Protein AF-A0A5C4S9T5-F1 (afdb_monomer)

Nearest PDB structures (foldseek):
  3kk4-assembly2_D  TM=8.149E-01  e=3.130E-03  Bordetella pertussis Tohama I
  5tla-assembly8_H  TM=3.990E-01  e=1.259E+00  Mus musculus
  1jvr-assembly1_A  TM=2.453E-01  e=3.075E+00  Human T-lymphotropic virus 2

Sequence (109 aa):
MLSQRPKKRSLTLRGHRTSVSLEDAFWAEFRRLAAEQGRAINELAAEIDEARGTECGLASAIRLFVLEALKRPQPVSDPDTDPDSGLVTGPDTAPDTGANPGSLPDPHA

Secondary structure (DSSP, 8-state):
----S-EEEEEEETTEEEEEEE-HHHHHHHHHHHHHTT--HHHHHHHHHHHTTTTS-HHHHHHHHHHHHHHSPP----TT--TT-------------------------

Structure (mmCIF, N/CA/C/O backbone):
data_AF-A0A5C4S9T5-F1
#
_entry.id   AF-A0A5C4S9T5-F1
#
loop_
_atom_site.group_PDB
_atom_site.id
_atom_site.type_symbol
_atom_site.label_atom_id
_atom_site.label_alt_id
_atom_site.label_comp_id
_atom_site.label_asym_id
_atom_site.label_entity_id
_atom_site.label_seq_id
_atom_site.pdbx_PDB_ins_code
_atom_site.Cartn_x
_atom_site.Cartn_y
_atom_site.Cartn_z
_atom_site.occupancy
_atom_site.B_iso_or_equiv
_atom_site.auth_seq_id
_atom_site.auth_comp_id
_atom_site.auth_asym_id
_atom_site.auth_atom_id
_atom_site.pdbx_PDB_model_num
ATOM 1 N N . MET A 1 1 ? 7.947 -15.977 16.675 1.00 53.28 1 MET A N 1
ATOM 2 C CA . MET A 1 1 ? 8.962 -15.456 15.734 1.00 53.28 1 MET A CA 1
ATOM 3 C C . MET A 1 1 ? 8.273 -14.552 14.726 1.00 53.28 1 MET A C 1
ATOM 5 O O . MET A 1 1 ? 7.353 -15.017 14.070 1.00 53.28 1 MET A O 1
ATOM 9 N N . LEU A 1 2 ? 8.684 -13.284 14.619 1.00 61.91 2 LEU A N 1
ATOM 10 C CA . LEU A 1 2 ? 8.252 -12.390 13.539 1.00 61.91 2 LEU A CA 1
ATOM 11 C C . LEU A 1 2 ? 8.782 -12.995 12.233 1.00 61.91 2 LEU A C 1
ATOM 13 O O . LEU A 1 2 ? 9.990 -13.022 12.033 1.00 61.91 2 LEU A O 1
ATOM 17 N N . SER A 1 3 ? 7.943 -13.593 11.392 1.00 59.03 3 SER A N 1
ATOM 18 C CA . SER A 1 3 ? 8.411 -14.170 10.128 1.00 59.03 3 SER A CA 1
ATOM 19 C C . SER A 1 3 ? 8.891 -13.040 9.207 1.00 59.03 3 SER A C 1
ATOM 21 O O . SER A 1 3 ? 8.086 -12.322 8.624 1.00 59.03 3 SER A O 1
ATOM 23 N N . GLN A 1 4 ? 10.215 -12.866 9.123 1.00 69.88 4 GLN A N 1
ATOM 24 C CA . GLN A 1 4 ? 10.879 -11.650 8.629 1.00 69.88 4 GLN A CA 1
ATOM 25 C C . GLN A 1 4 ? 11.090 -11.572 7.111 1.00 69.88 4 GLN A C 1
ATOM 27 O O . GLN A 1 4 ? 11.673 -10.604 6.631 1.00 69.88 4 GLN A O 1
ATOM 32 N N . ARG A 1 5 ? 10.685 -12.580 6.327 1.00 88.88 5 ARG A N 1
ATOM 33 C CA . ARG A 1 5 ? 10.958 -12.569 4.882 1.00 88.88 5 ARG A CA 1
ATOM 34 C C . ARG A 1 5 ? 9.773 -11.986 4.105 1.00 88.88 5 ARG A C 1
ATOM 36 O O . ARG A 1 5 ? 8.679 -12.549 4.196 1.00 88.88 5 ARG A O 1
ATOM 43 N N . PRO A 1 6 ? 9.976 -10.925 3.303 1.00 93.44 6 PRO A N 1
ATOM 44 C CA . PRO A 1 6 ? 8.942 -10.407 2.418 1.00 93.44 6 PRO A CA 1
ATOM 45 C C . PRO A 1 6 ? 8.406 -11.496 1.482 1.00 93.44 6 PRO A C 1
ATOM 47 O O . PRO A 1 6 ? 9.178 -12.249 0.883 1.00 93.44 6 PRO A O 1
ATOM 50 N N . LYS A 1 7 ? 7.083 -11.562 1.328 1.00 95.56 7 LYS A N 1
ATOM 51 C CA . LYS A 1 7 ? 6.390 -12.439 0.381 1.00 95.56 7 LYS A CA 1
ATOM 52 C C . LYS A 1 7 ? 5.879 -11.626 -0.799 1.00 95.56 7 LYS A C 1
ATOM 54 O O . LYS A 1 7 ? 5.461 -10.479 -0.646 1.00 95.56 7 LYS A O 1
ATOM 59 N N . LYS A 1 8 ? 5.885 -12.238 -1.984 1.00 97.19 8 LYS A N 1
ATOM 60 C CA . LYS A 1 8 ? 5.340 -11.618 -3.193 1.00 97.19 8 LYS A CA 1
ATOM 61 C C . LYS A 1 8 ? 3.821 -11.485 -3.062 1.00 97.19 8 LYS A C 1
ATOM 63 O O . LYS A 1 8 ? 3.124 -12.466 -2.809 1.00 97.19 8 LYS A O 1
ATOM 68 N N . ARG A 1 9 ? 3.315 -10.274 -3.256 1.00 96.94 9 ARG A N 1
ATOM 69 C CA . ARG A 1 9 ? 1.898 -9.915 -3.273 1.00 96.94 9 ARG A CA 1
ATOM 70 C C . ARG A 1 9 ? 1.577 -9.286 -4.618 1.00 96.94 9 ARG A C 1
ATOM 72 O O . ARG A 1 9 ? 2.374 -8.523 -5.159 1.00 96.94 9 ARG A O 1
ATOM 79 N N . SER A 1 10 ? 0.428 -9.651 -5.168 1.00 96.62 10 SER A N 1
ATOM 80 C CA . SER A 1 10 ? -0.061 -9.118 -6.434 1.00 96.62 10 SER A CA 1
ATOM 81 C C . SER A 1 10 ? -1.119 -8.066 -6.147 1.00 96.62 10 SER A C 1
ATOM 83 O O . SER A 1 10 ? -2.074 -8.346 -5.429 1.00 96.62 10 SER A O 1
ATOM 85 N N . LEU A 1 11 ? -0.961 -6.897 -6.749 1.00 96.75 11 LEU A N 1
ATOM 86 C CA . LEU A 1 11 ? -1.912 -5.792 -6.731 1.00 96.75 11 LEU A CA 1
ATOM 87 C C . LEU A 1 11 ? -2.288 -5.454 -8.173 1.00 96.75 11 LEU A C 1
ATOM 89 O O . LEU A 1 11 ? -1.527 -5.744 -9.096 1.00 96.75 11 LEU A O 1
ATOM 93 N N . THR A 1 12 ? -3.465 -4.877 -8.379 1.00 96.75 12 THR A N 1
ATOM 94 C CA . THR A 1 12 ? -3.868 -4.351 -9.691 1.00 96.75 12 THR A CA 1
ATOM 95 C C . THR A 1 12 ? -3.931 -2.840 -9.593 1.00 96.75 12 THR A C 1
ATOM 97 O O . THR A 1 12 ? -4.785 -2.319 -8.888 1.00 96.75 12 THR A O 1
ATOM 100 N N . LEU A 1 13 ? -3.019 -2.152 -10.273 1.00 94.19 13 LEU A N 1
ATOM 101 C CA . LEU A 1 13 ? -2.892 -0.698 -10.262 1.00 94.19 13 LEU A CA 1
ATOM 102 C C . LEU A 1 13 ? -3.204 -0.195 -11.665 1.00 94.19 13 LEU A C 1
ATOM 104 O O . LEU A 1 13 ? -2.592 -0.662 -12.626 1.00 94.19 13 LEU A O 1
ATOM 108 N N . ARG A 1 14 ? -4.165 0.724 -11.800 1.00 88.12 14 ARG A N 1
ATOM 109 C CA . ARG A 1 14 ? -4.518 1.352 -13.090 1.00 88.12 14 ARG A CA 1
ATOM 110 C C . ARG A 1 14 ? -4.723 0.341 -14.240 1.00 88.12 14 ARG A C 1
ATOM 112 O O . ARG A 1 14 ? -4.308 0.575 -15.367 1.00 88.12 14 ARG A O 1
ATOM 119 N N . GLY A 1 15 ? -5.321 -0.817 -13.944 1.00 90.81 15 GLY A N 1
ATOM 120 C CA . GLY A 1 15 ? -5.581 -1.883 -14.924 1.00 90.81 15 GLY A CA 1
ATOM 121 C C . GLY A 1 15 ? -4.426 -2.864 -15.172 1.00 90.81 15 GLY A C 1
ATOM 122 O O . GLY A 1 15 ? -4.623 -3.866 -15.856 1.00 90.81 15 GLY A O 1
ATOM 123 N N . HIS A 1 16 ? -3.251 -2.650 -14.577 1.00 93.44 16 HIS A N 1
ATOM 124 C CA . HIS A 1 16 ? -2.094 -3.532 -14.729 1.00 93.44 16 HIS A CA 1
ATOM 125 C C . HIS A 1 16 ? -1.727 -4.230 -13.420 1.00 93.44 16 HIS A C 1
ATOM 127 O O . HIS A 1 16 ? -1.826 -3.676 -12.326 1.00 93.44 16 HIS A O 1
ATOM 133 N N . ARG A 1 17 ? -1.291 -5.489 -13.524 1.00 96.00 17 ARG A N 1
ATOM 134 C CA . ARG A 1 17 ? -0.867 -6.274 -12.364 1.00 96.00 17 ARG A CA 1
ATOM 135 C C . ARG A 1 17 ? 0.551 -5.884 -11.951 1.00 96.00 17 ARG A C 1
ATOM 137 O O . ARG A 1 17 ? 1.504 -6.153 -12.676 1.00 96.00 17 ARG A O 1
ATOM 144 N N . THR A 1 18 ? 0.690 -5.378 -10.735 1.00 95.62 18 THR A N 1
ATOM 145 C CA . THR A 1 18 ? 1.967 -5.014 -10.118 1.00 95.62 18 THR A CA 1
ATOM 146 C C . THR A 1 18 ? 2.289 -5.982 -8.988 1.00 95.62 18 THR A C 1
ATOM 148 O O . THR A 1 18 ? 1.442 -6.310 -8.158 1.00 95.62 18 THR A O 1
ATOM 151 N N . SER A 1 19 ? 3.526 -6.473 -8.951 1.00 96.81 19 SER A N 1
ATOM 152 C CA . SER A 1 19 ? 4.001 -7.342 -7.873 1.00 96.81 19 SER A CA 1
ATOM 153 C C . SER A 1 19 ? 4.860 -6.564 -6.884 1.00 96.81 19 SER A C 1
ATOM 155 O O . SER A 1 19 ? 5.797 -5.886 -7.291 1.00 96.81 19 SER A O 1
ATOM 157 N N . VAL A 1 20 ? 4.591 -6.726 -5.590 1.00 96.62 20 VAL A N 1
ATOM 158 C CA . VAL A 1 20 ? 5.381 -6.144 -4.496 1.00 96.62 20 VAL A CA 1
ATOM 159 C C . VAL A 1 20 ? 5.834 -7.223 -3.520 1.00 96.62 20 VAL A C 1
ATOM 161 O O . VAL A 1 20 ? 5.178 -8.251 -3.383 1.00 96.62 20 VAL A O 1
ATOM 164 N N . SER A 1 21 ? 6.943 -6.992 -2.822 1.00 97.50 21 SER A N 1
ATOM 165 C CA . SER A 1 21 ? 7.437 -7.887 -1.770 1.00 97.50 21 SER A CA 1
ATOM 166 C C . SER A 1 21 ? 7.206 -7.254 -0.398 1.00 97.50 21 SER A C 1
ATOM 168 O O . SER A 1 21 ? 7.864 -6.267 -0.058 1.00 97.50 21 SER A O 1
ATOM 170 N N . LEU A 1 22 ? 6.286 -7.824 0.385 1.00 96.19 22 LEU A N 1
ATOM 171 C CA . LEU A 1 22 ? 5.861 -7.319 1.698 1.00 96.19 22 LEU A CA 1
ATOM 172 C C . LEU A 1 22 ? 5.832 -8.432 2.744 1.00 96.19 22 LEU A C 1
ATOM 174 O O . LEU A 1 22 ? 5.461 -9.570 2.454 1.00 96.19 22 LEU A O 1
ATOM 178 N N . GLU A 1 23 ? 6.221 -8.100 3.968 1.00 96.56 23 GLU A N 1
ATOM 179 C CA . GLU A 1 23 ? 6.082 -8.964 5.134 1.00 96.56 23 GLU A CA 1
ATOM 180 C C . GLU A 1 23 ? 4.595 -9.204 5.434 1.00 96.56 23 GLU A C 1
ATOM 182 O O . GLU A 1 23 ? 3.735 -8.367 5.145 1.00 96.56 23 GLU A O 1
ATOM 187 N N . ASP A 1 24 ? 4.279 -10.348 6.042 1.00 94.88 24 ASP A N 1
ATOM 188 C CA . ASP A 1 24 ? 2.887 -10.710 6.337 1.00 94.88 24 ASP A CA 1
ATOM 189 C C . ASP A 1 24 ? 2.202 -9.715 7.274 1.00 94.88 24 ASP A C 1
ATOM 191 O O . ASP A 1 24 ? 1.025 -9.422 7.075 1.00 94.88 24 ASP A O 1
ATOM 195 N N . ALA A 1 25 ? 2.943 -9.168 8.243 1.00 94.69 25 ALA A N 1
ATOM 196 C CA . ALA A 1 25 ? 2.430 -8.173 9.180 1.00 94.69 25 ALA A CA 1
ATOM 197 C C . ALA A 1 25 ? 1.973 -6.901 8.451 1.00 94.69 25 ALA A C 1
ATOM 199 O O . ALA A 1 25 ? 0.826 -6.490 8.597 1.00 94.69 25 ALA A O 1
ATOM 200 N N . PHE A 1 26 ? 2.821 -6.340 7.581 1.00 96.69 26 PHE A N 1
ATOM 201 C CA . PHE A 1 26 ? 2.458 -5.170 6.780 1.00 96.69 26 PHE A CA 1
ATOM 202 C C . PHE A 1 26 ? 1.306 -5.463 5.820 1.00 96.69 26 PHE A C 1
ATOM 204 O O . PHE A 1 26 ? 0.433 -4.624 5.641 1.00 96.69 26 PHE A O 1
ATOM 211 N N . TRP A 1 27 ? 1.263 -6.653 5.217 1.00 97.06 27 TRP A N 1
ATOM 212 C CA . TRP A 1 27 ? 0.164 -7.021 4.324 1.00 97.06 27 TRP A CA 1
ATOM 213 C C . TRP A 1 27 ? -1.177 -7.183 5.049 1.00 97.06 27 TRP A C 1
ATOM 215 O O . TRP A 1 27 ? -2.222 -6.795 4.525 1.00 97.06 27 TRP A O 1
ATOM 225 N N . ALA A 1 28 ? -1.176 -7.802 6.229 1.00 96.75 28 ALA A N 1
ATOM 226 C CA . ALA A 1 28 ? -2.375 -7.941 7.045 1.00 96.75 28 ALA A CA 1
ATOM 227 C C . ALA A 1 28 ? -2.897 -6.570 7.476 1.00 96.75 28 ALA A C 1
ATOM 229 O O . ALA A 1 28 ? -4.079 -6.288 7.299 1.00 96.75 28 ALA A O 1
ATOM 230 N N . GLU A 1 29 ? -1.997 -5.711 7.937 1.00 97.38 29 GLU A N 1
ATOM 231 C CA . GLU A 1 29 ? -2.340 -4.382 8.414 1.00 97.38 29 GLU A CA 1
ATOM 232 C C . GLU A 1 29 ? -2.820 -3.460 7.290 1.00 97.38 29 GLU A C 1
ATOM 234 O O . GLU A 1 29 ? -3.838 -2.789 7.415 1.00 97.38 29 GLU A O 1
ATOM 239 N N . PHE A 1 30 ? -2.168 -3.513 6.129 1.00 97.94 30 PHE A N 1
ATOM 240 C CA . PHE A 1 30 ? -2.609 -2.778 4.949 1.00 97.94 30 PHE A CA 1
ATOM 241 C C . PHE A 1 30 ? -4.034 -3.163 4.519 1.00 97.94 30 PHE A C 1
ATOM 243 O O . PHE A 1 30 ? -4.836 -2.300 4.168 1.00 97.94 30 PHE A O 1
ATOM 250 N N . ARG A 1 31 ? -4.385 -4.456 4.604 1.00 98.00 31 ARG A N 1
ATOM 251 C CA . ARG A 1 31 ? -5.760 -4.925 4.360 1.00 98.00 31 ARG A CA 1
ATOM 252 C C . ARG A 1 31 ? -6.749 -4.417 5.402 1.00 98.00 31 ARG A C 1
ATOM 254 O O . ARG A 1 31 ? -7.863 -4.068 5.025 1.00 98.00 31 ARG A O 1
ATOM 261 N N . ARG A 1 32 ? -6.358 -4.399 6.680 1.00 97.75 32 ARG A N 1
ATOM 262 C CA . ARG A 1 32 ? -7.191 -3.879 7.771 1.00 97.75 32 ARG A CA 1
ATOM 263 C C . ARG A 1 32 ? -7.510 -2.402 7.541 1.00 97.75 32 ARG A C 1
ATOM 265 O O . ARG A 1 32 ? -8.679 -2.047 7.494 1.00 97.75 32 ARG A O 1
ATOM 272 N N . LEU A 1 33 ? -6.489 -1.588 7.278 1.00 97.00 33 LEU A N 1
ATOM 273 C CA . LEU A 1 33 ? -6.637 -0.155 7.009 1.00 97.00 33 LEU A CA 1
ATOM 274 C C . LEU A 1 33 ? -7.497 0.127 5.770 1.00 97.00 33 LEU A C 1
ATOM 276 O O . LEU A 1 33 ? -8.314 1.042 5.793 1.00 97.00 33 LEU A O 1
ATOM 280 N N . ALA A 1 34 ? -7.354 -0.667 4.702 1.00 97.12 34 ALA A N 1
ATOM 281 C CA . ALA A 1 34 ? -8.226 -0.553 3.532 1.00 97.12 34 ALA A CA 1
ATOM 282 C C . ALA A 1 34 ? -9.696 -0.820 3.895 1.00 97.12 34 ALA A C 1
ATOM 284 O O . ALA A 1 34 ? -10.570 -0.036 3.531 1.00 97.12 34 ALA A O 1
ATOM 285 N N . ALA A 1 35 ? -9.961 -1.884 4.661 1.00 96.88 35 ALA A N 1
ATOM 286 C CA . ALA A 1 35 ? -11.308 -2.223 5.111 1.00 96.88 35 ALA A CA 1
ATOM 287 C C . ALA A 1 35 ? -11.905 -1.153 6.042 1.00 96.88 35 ALA A C 1
ATOM 289 O O . ALA A 1 35 ? -13.067 -0.793 5.879 1.00 96.88 35 ALA A O 1
ATOM 290 N N . GLU A 1 36 ? -11.113 -0.602 6.963 1.00 95.38 36 GLU A N 1
ATOM 291 C CA . GLU A 1 36 ? -11.532 0.479 7.870 1.00 95.38 36 GLU A CA 1
ATOM 292 C C . GLU A 1 36 ? -11.891 1.766 7.133 1.00 95.38 36 GLU A C 1
ATOM 294 O O . GLU A 1 36 ? -12.804 2.479 7.536 1.00 95.38 36 GLU A O 1
ATOM 299 N N . GLN A 1 37 ? -11.210 2.041 6.022 1.00 94.00 37 GLN A N 1
ATOM 300 C CA . GLN A 1 37 ? -11.508 3.180 5.156 1.00 94.00 37 GLN A CA 1
ATOM 301 C C . GLN A 1 37 ? -12.622 2.885 4.141 1.00 94.00 37 GLN A C 1
ATOM 303 O O . GLN A 1 37 ? -12.950 3.755 3.335 1.00 94.00 37 GLN A O 1
ATOM 308 N N . GLY A 1 38 ? -13.188 1.672 4.140 1.00 96.12 38 GLY A N 1
ATOM 309 C CA . GLY A 1 38 ? -14.200 1.247 3.171 1.00 96.12 38 GLY A CA 1
ATOM 310 C C . GLY A 1 38 ? -13.684 1.153 1.731 1.00 96.12 38 GLY A C 1
ATOM 311 O O . GLY A 1 38 ? -14.477 1.238 0.797 1.00 96.12 38 GLY A O 1
ATOM 312 N N . ARG A 1 39 ? -12.368 0.994 1.536 1.00 95.56 39 ARG A N 1
ATOM 313 C CA . ARG A 1 39 ? -11.702 0.985 0.223 1.00 95.56 39 ARG A CA 1
ATOM 314 C C . ARG A 1 39 ? -11.255 -0.410 -0.175 1.00 95.56 39 ARG A C 1
ATOM 316 O O . ARG A 1 39 ? -10.864 -1.235 0.657 1.00 95.56 39 ARG A O 1
ATOM 323 N N . ALA A 1 40 ? -11.227 -0.673 -1.479 1.00 96.75 40 ALA A N 1
ATOM 324 C CA . ALA A 1 40 ? -10.585 -1.882 -1.976 1.00 96.75 40 ALA A CA 1
ATOM 325 C C . ALA A 1 40 ? -9.061 -1.788 -1.790 1.00 96.75 40 ALA A C 1
ATOM 327 O O . ALA A 1 40 ? -8.452 -0.746 -2.011 1.00 96.75 40 ALA A O 1
ATOM 328 N N . ILE A 1 41 ? -8.396 -2.903 -1.475 1.00 97.19 41 ILE A N 1
ATOM 329 C CA . ILE A 1 41 ? -6.930 -2.912 -1.303 1.00 97.19 41 ILE A CA 1
ATOM 330 C C . ILE A 1 41 ? -6.175 -2.422 -2.555 1.00 97.19 41 ILE A C 1
ATOM 332 O O . ILE A 1 41 ? -5.133 -1.783 -2.449 1.00 97.19 41 ILE A O 1
ATOM 336 N N . ASN A 1 42 ? -6.705 -2.716 -3.747 1.00 97.56 42 ASN A N 1
ATOM 337 C CA . ASN A 1 42 ? -6.133 -2.270 -5.018 1.00 97.56 42 ASN A CA 1
ATOM 338 C C . ASN A 1 42 ? -6.331 -0.765 -5.241 1.00 97.56 42 ASN A C 1
ATOM 340 O O . ASN A 1 42 ? -5.456 -0.128 -5.815 1.00 97.56 42 ASN A O 1
ATOM 344 N N . GLU A 1 43 ? -7.457 -0.217 -4.781 1.00 96.81 43 GLU A N 1
ATOM 345 C CA . GLU A 1 43 ? -7.758 1.216 -4.843 1.00 96.81 43 GLU A CA 1
ATOM 346 C C . GLU A 1 43 ? -6.805 1.983 -3.927 1.00 96.81 43 GLU A C 1
ATOM 348 O O . GLU A 1 43 ? -6.059 2.832 -4.403 1.00 96.81 43 GLU A O 1
ATOM 353 N N . LEU A 1 44 ? -6.702 1.577 -2.658 1.00 97.19 44 LEU A N 1
ATOM 354 C CA . LEU A 1 44 ? -5.765 2.185 -1.714 1.00 97.19 44 LEU A CA 1
ATOM 355 C C . LEU A 1 44 ? -4.306 2.058 -2.187 1.00 97.19 44 LEU A C 1
ATOM 357 O O . LEU A 1 44 ? -3.504 2.977 -2.040 1.00 97.19 44 LEU A O 1
ATOM 361 N N . ALA A 1 45 ? -3.941 0.922 -2.787 1.00 97.00 45 ALA A N 1
ATOM 362 C CA . ALA A 1 45 ? -2.608 0.751 -3.352 1.00 97.00 45 ALA A CA 1
ATOM 363 C C . ALA A 1 45 ? -2.349 1.671 -4.552 1.00 97.00 45 ALA A C 1
ATOM 365 O O . ALA A 1 45 ? -1.219 2.127 -4.708 1.00 97.00 45 ALA A O 1
ATOM 366 N N . ALA A 1 46 ? -3.355 1.933 -5.391 1.00 96.06 46 ALA A N 1
ATOM 367 C CA . ALA A 1 46 ? -3.235 2.853 -6.517 1.00 96.06 46 ALA A CA 1
ATOM 368 C C . ALA A 1 46 ? -3.077 4.302 -6.038 1.00 96.06 46 ALA A C 1
ATOM 370 O O . ALA A 1 46 ? -2.223 5.013 -6.548 1.00 96.06 46 ALA A O 1
ATOM 371 N N . GLU A 1 47 ? -3.804 4.714 -5.002 1.00 95.31 47 GLU A N 1
ATOM 372 C CA . GLU A 1 47 ? -3.648 6.046 -4.405 1.00 95.31 47 GLU A CA 1
ATOM 373 C C . GLU A 1 47 ? -2.248 6.253 -3.819 1.00 95.31 47 GLU A C 1
ATOM 375 O O . GLU A 1 47 ? -1.614 7.283 -4.046 1.00 95.31 47 GLU A O 1
ATOM 380 N N . ILE A 1 48 ? -1.721 5.249 -3.108 1.00 95.88 48 ILE A N 1
ATOM 381 C CA . ILE A 1 48 ? -0.340 5.279 -2.611 1.00 95.88 48 ILE A CA 1
ATOM 382 C C . ILE A 1 48 ? 0.650 5.318 -3.781 1.00 95.88 48 ILE A C 1
ATOM 384 O O . ILE A 1 48 ? 1.647 6.034 -3.711 1.00 95.88 48 ILE A O 1
ATOM 388 N N . ASP A 1 49 ? 0.397 4.563 -4.853 1.00 94.75 49 ASP A N 1
ATOM 389 C CA . ASP A 1 49 ? 1.236 4.560 -6.055 1.00 94.75 49 ASP A CA 1
ATOM 390 C C . ASP A 1 49 ? 1.300 5.933 -6.738 1.00 94.75 49 ASP A C 1
ATOM 392 O O . ASP A 1 49 ? 2.346 6.310 -7.261 1.00 94.75 49 ASP A O 1
ATOM 396 N N . GLU A 1 50 ? 0.212 6.696 -6.679 1.00 93.25 50 GLU A N 1
ATOM 397 C CA . GLU A 1 50 ? 0.119 8.051 -7.220 1.00 93.25 50 GLU A CA 1
ATOM 398 C C . GLU A 1 50 ? 0.770 9.093 -6.307 1.00 93.25 50 GLU A C 1
ATOM 400 O O . GLU A 1 50 ? 1.464 9.990 -6.786 1.00 93.25 50 GLU A O 1
ATOM 405 N N . ALA A 1 51 ? 0.596 8.954 -4.991 1.00 92.12 51 ALA A N 1
ATOM 406 C CA . ALA A 1 51 ? 1.111 9.901 -4.007 1.00 92.12 51 ALA A CA 1
ATOM 407 C C . ALA A 1 51 ? 2.616 9.742 -3.722 1.00 92.12 51 ALA A C 1
ATOM 409 O O . ALA A 1 51 ? 3.269 10.701 -3.313 1.00 92.12 51 ALA A O 1
ATOM 410 N N . ARG A 1 52 ? 3.189 8.545 -3.919 1.00 89.19 52 ARG A N 1
ATOM 411 C CA . ARG A 1 52 ? 4.570 8.224 -3.501 1.00 89.19 52 ARG A CA 1
ATOM 412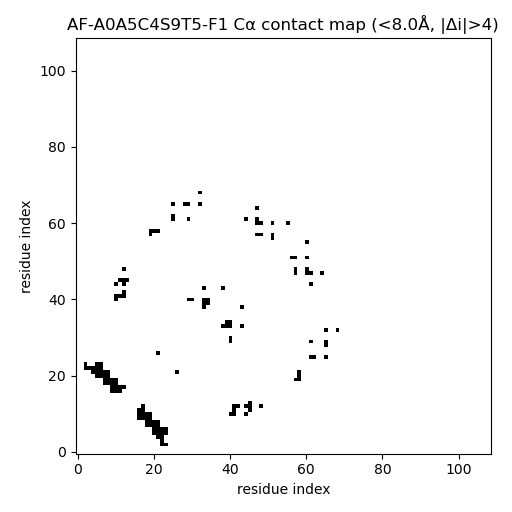 C C . ARG A 1 52 ? 5.684 8.923 -4.293 1.00 89.19 52 ARG A C 1
ATOM 414 O O . ARG A 1 52 ? 6.841 8.858 -3.873 1.00 89.19 52 ARG A O 1
ATOM 421 N N . GLY A 1 53 ? 5.369 9.547 -5.430 1.00 84.56 53 GLY A N 1
ATOM 422 C CA . GLY A 1 53 ? 6.362 10.138 -6.335 1.00 84.56 53 GLY A CA 1
ATOM 423 C C . GLY A 1 53 ? 7.347 9.113 -6.925 1.00 84.56 53 GLY A C 1
ATOM 424 O O . GLY A 1 53 ? 7.074 7.912 -6.967 1.00 84.56 53 GLY A O 1
ATOM 425 N N . THR A 1 54 ? 8.508 9.576 -7.402 1.00 80.69 54 THR A N 1
ATOM 426 C CA . THR A 1 54 ? 9.536 8.724 -8.045 1.00 80.69 54 THR A CA 1
ATOM 427 C C . THR A 1 54 ? 10.580 8.157 -7.085 1.00 80.69 54 THR A C 1
ATOM 429 O O . THR A 1 54 ? 11.247 7.181 -7.419 1.00 80.69 54 THR A O 1
ATOM 432 N N . GLU A 1 55 ? 10.707 8.730 -5.888 1.00 79.12 55 GLU A N 1
ATOM 433 C CA . GLU A 1 55 ? 11.846 8.485 -4.994 1.00 79.12 55 GLU A CA 1
ATOM 434 C C . GLU A 1 55 ? 11.742 7.178 -4.195 1.00 79.12 55 GLU A C 1
ATOM 436 O O . GLU A 1 55 ? 12.747 6.675 -3.691 1.00 79.12 55 GLU A O 1
ATOM 441 N N . CYS A 1 56 ? 10.545 6.592 -4.057 1.00 89.75 56 CYS A N 1
ATOM 442 C CA . CYS A 1 56 ? 10.365 5.372 -3.271 1.00 89.75 56 CYS A CA 1
ATOM 443 C C . CYS A 1 56 ? 9.531 4.310 -3.992 1.00 89.75 56 CYS A C 1
ATOM 445 O O . CYS A 1 56 ? 8.507 4.595 -4.608 1.00 89.75 56 CYS A O 1
ATOM 447 N N . GLY A 1 57 ? 9.965 3.048 -3.905 1.00 94.88 57 GLY A N 1
ATOM 448 C CA . GLY A 1 57 ? 9.239 1.902 -4.456 1.00 94.88 57 GLY A CA 1
ATOM 449 C C . GLY A 1 57 ? 7.904 1.658 -3.742 1.00 94.88 57 GLY A C 1
ATOM 450 O O . GLY A 1 57 ? 7.794 1.880 -2.538 1.00 94.88 57 GLY A O 1
ATOM 451 N N . LEU A 1 58 ? 6.907 1.121 -4.454 1.00 95.81 58 LEU A N 1
ATOM 452 C CA . LEU A 1 58 ? 5.554 0.897 -3.922 1.00 95.81 58 LEU A CA 1
ATOM 453 C C . LEU A 1 58 ? 5.539 0.075 -2.625 1.00 95.81 58 LEU A C 1
ATOM 455 O O . LEU A 1 58 ? 4.794 0.378 -1.701 1.00 95.81 58 LEU A O 1
ATOM 459 N N . ALA A 1 59 ? 6.393 -0.946 -2.519 1.00 96.56 59 ALA A N 1
ATOM 460 C CA . ALA A 1 59 ? 6.496 -1.740 -1.297 1.00 96.56 59 ALA A CA 1
ATOM 461 C C . ALA A 1 59 ? 6.969 -0.904 -0.092 1.00 96.56 59 ALA A C 1
ATOM 463 O O . ALA A 1 59 ? 6.514 -1.127 1.025 1.00 96.56 59 ALA A O 1
ATOM 464 N N . SER A 1 60 ? 7.886 0.044 -0.298 1.00 96.88 60 SER A N 1
ATOM 465 C CA . SER A 1 60 ? 8.339 0.960 0.755 1.00 96.88 60 SER A CA 1
ATOM 466 C C . SER A 1 60 ? 7.255 1.978 1.095 1.00 96.88 60 SER A C 1
ATOM 468 O O . SER A 1 60 ? 6.987 2.193 2.273 1.00 96.88 60 SER A O 1
ATOM 470 N N . ALA A 1 61 ? 6.573 2.521 0.083 1.00 97.38 61 ALA A N 1
ATOM 471 C CA . ALA A 1 61 ? 5.452 3.438 0.271 1.00 97.38 61 ALA A CA 1
ATOM 472 C C . ALA A 1 61 ? 4.325 2.807 1.109 1.00 97.38 61 ALA A C 1
ATOM 474 O O . ALA A 1 61 ? 3.8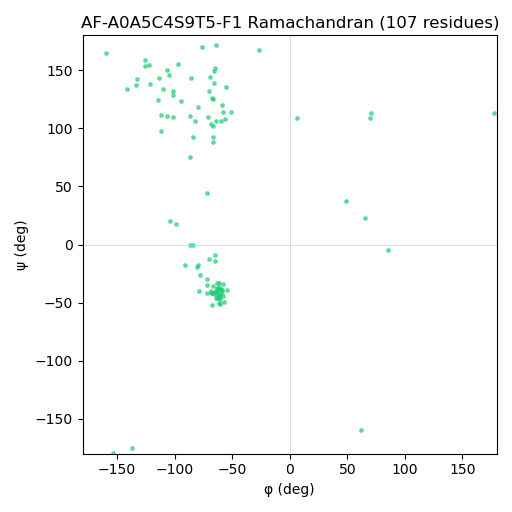63 3.413 2.069 1.00 97.38 61 ALA A O 1
ATOM 475 N N . ILE A 1 62 ? 3.957 1.549 0.831 1.00 97.50 62 ILE A N 1
ATOM 476 C CA . ILE A 1 62 ? 2.957 0.811 1.621 1.00 97.50 62 ILE A CA 1
ATOM 477 C C . ILE A 1 62 ? 3.406 0.642 3.080 1.00 97.50 62 ILE A C 1
ATOM 479 O O . ILE A 1 62 ? 2.606 0.837 3.993 1.00 97.50 62 ILE A O 1
ATOM 483 N N . ARG A 1 63 ? 4.679 0.300 3.331 1.00 97.25 63 ARG A N 1
ATOM 484 C CA . ARG A 1 63 ? 5.194 0.169 4.708 1.00 97.25 63 ARG A CA 1
ATOM 485 C C . ARG A 1 63 ? 5.114 1.486 5.474 1.00 97.25 63 ARG A C 1
ATOM 487 O O . ARG A 1 63 ? 4.704 1.482 6.631 1.00 97.25 63 ARG A O 1
ATOM 494 N N . LEU A 1 64 ? 5.498 2.591 4.835 1.00 96.69 64 LEU A N 1
ATOM 495 C CA . LEU A 1 64 ? 5.448 3.922 5.440 1.00 96.69 64 LEU A CA 1
ATOM 496 C C . LEU A 1 64 ? 4.009 4.360 5.711 1.00 96.69 64 LEU A C 1
ATOM 498 O O . LEU A 1 64 ? 3.730 4.831 6.808 1.00 96.69 64 LEU A O 1
ATOM 502 N N . PHE A 1 65 ? 3.096 4.119 4.768 1.00 96.69 65 PHE A N 1
ATOM 503 C CA . PHE A 1 65 ? 1.670 4.380 4.947 1.00 96.69 65 PHE A CA 1
ATOM 504 C C . PHE A 1 65 ? 1.101 3.636 6.163 1.00 96.69 65 PHE A C 1
ATOM 506 O O . PHE A 1 65 ? 0.464 4.241 7.022 1.00 96.69 65 PHE A O 1
ATOM 513 N N . VAL A 1 66 ? 1.376 2.330 6.274 1.00 97.31 66 VAL A N 1
ATOM 514 C CA . VAL A 1 66 ? 0.942 1.522 7.423 1.00 97.31 66 VAL A CA 1
ATOM 515 C C . VAL A 1 66 ? 1.532 2.065 8.725 1.00 97.31 66 VAL A C 1
ATOM 517 O O . VAL A 1 66 ? 0.811 2.233 9.705 1.00 97.31 66 VAL A O 1
ATOM 520 N N . LEU A 1 67 ? 2.834 2.366 8.742 1.00 97.00 67 LEU A N 1
ATOM 521 C CA . LEU A 1 67 ? 3.500 2.909 9.924 1.00 97.00 67 LEU A CA 1
ATOM 522 C C . LEU A 1 67 ? 2.885 4.244 10.356 1.00 97.00 67 LEU A C 1
ATOM 524 O O . LEU A 1 67 ? 2.666 4.456 11.545 1.00 97.00 67 LEU A O 1
ATOM 528 N N . GLU A 1 68 ? 2.606 5.142 9.414 1.00 95.75 68 GLU A N 1
ATOM 529 C CA . GLU A 1 68 ? 1.984 6.429 9.708 1.00 95.75 68 GLU A CA 1
ATOM 530 C C . GLU A 1 68 ? 0.575 6.247 10.276 1.00 95.75 68 GLU A C 1
ATOM 532 O O . GLU A 1 68 ? 0.259 6.836 11.309 1.00 95.75 68 GLU A O 1
ATOM 537 N N . ALA A 1 69 ? -0.242 5.388 9.662 1.00 94.44 69 ALA A N 1
ATOM 538 C CA . ALA A 1 69 ? -1.592 5.101 10.134 1.00 94.44 69 ALA A CA 1
ATOM 539 C C . ALA A 1 69 ? -1.600 4.543 11.567 1.00 94.44 69 ALA A C 1
ATOM 541 O O . ALA A 1 69 ? -2.416 4.966 12.382 1.00 94.44 69 ALA A O 1
ATOM 542 N N . LEU A 1 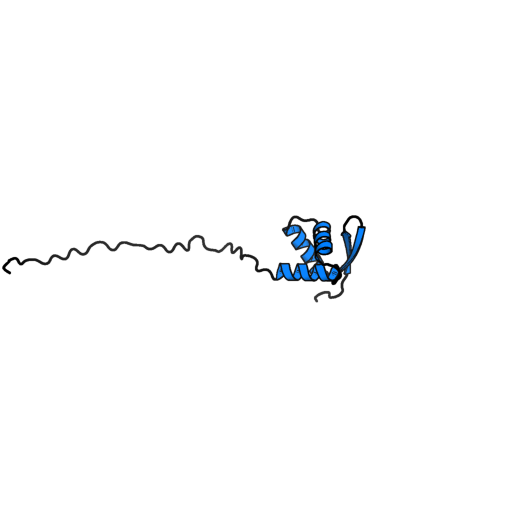70 ? -0.653 3.658 11.897 1.00 94.38 70 LEU A N 1
ATOM 543 C CA . LEU A 1 70 ? -0.500 3.101 13.245 1.00 94.38 70 LEU A CA 1
ATOM 544 C C . LEU A 1 70 ? 0.046 4.106 14.267 1.00 94.38 70 LEU A C 1
ATOM 546 O O . LEU A 1 70 ? -0.239 3.990 15.455 1.00 94.38 70 LEU A O 1
ATOM 550 N N . LYS A 1 71 ? 0.857 5.073 13.828 1.00 94.81 71 LYS A N 1
ATOM 551 C CA . LYS A 1 71 ? 1.402 6.124 14.699 1.00 94.81 71 LYS A CA 1
ATOM 552 C C . LYS A 1 71 ? 0.409 7.249 14.970 1.00 94.81 71 LYS A C 1
ATOM 554 O O . LYS A 1 71 ? 0.640 8.025 15.897 1.00 94.81 71 LYS A O 1
ATOM 559 N N . ARG A 1 72 ? -0.656 7.379 14.172 1.00 89.38 72 ARG A N 1
ATOM 560 C CA . ARG A 1 72 ? -1.708 8.361 14.442 1.00 89.38 72 ARG A CA 1
ATOM 561 C C . ARG A 1 72 ? -2.431 7.961 15.731 1.00 89.38 72 ARG A C 1
ATOM 563 O O . ARG A 1 72 ? -2.908 6.826 15.813 1.00 89.38 72 ARG A O 1
ATOM 570 N N . PRO A 1 73 ? -2.517 8.863 16.725 1.00 77.38 73 PRO A N 1
ATOM 571 C CA . PRO A 1 73 ? -3.271 8.586 17.934 1.00 77.38 73 PRO A CA 1
ATOM 572 C C . PRO A 1 73 ? -4.717 8.299 17.538 1.00 77.38 73 PRO A C 1
ATOM 574 O O . PRO A 1 73 ? -5.370 9.121 16.895 1.00 77.38 73 PRO A O 1
ATOM 577 N N . GLN A 1 74 ? -5.191 7.105 17.878 1.00 62.28 74 GLN A N 1
ATOM 578 C CA . GLN A 1 74 ? -6.609 6.802 17.779 1.00 62.28 74 GLN A CA 1
ATOM 579 C C . GLN A 1 74 ? -7.302 7.611 18.879 1.00 62.28 74 GLN A C 1
ATOM 581 O O . GLN A 1 74 ? -6.804 7.601 20.010 1.00 62.28 74 GLN A O 1
ATOM 586 N N . PRO A 1 75 ? -8.402 8.330 18.595 1.00 59.78 75 PRO A N 1
ATOM 587 C CA . PRO A 1 75 ? -9.226 8.856 19.669 1.00 59.78 75 PRO A CA 1
ATOM 588 C C . PRO A 1 75 ? -9.658 7.651 20.498 1.00 59.78 75 PRO A C 1
ATOM 590 O O . PRO A 1 75 ? -10.316 6.745 19.982 1.00 59.78 75 PRO A O 1
ATOM 593 N N . VAL A 1 76 ? -9.191 7.597 21.746 1.00 59.84 76 VAL A N 1
ATOM 594 C CA . VAL A 1 76 ? -9.571 6.543 22.680 1.00 59.84 76 VAL A CA 1
ATOM 595 C C . VAL A 1 76 ? -11.091 6.590 22.759 1.00 59.84 76 VAL A C 1
ATOM 597 O O . VAL A 1 76 ? -11.686 7.570 23.195 1.00 59.84 76 VAL A O 1
ATOM 60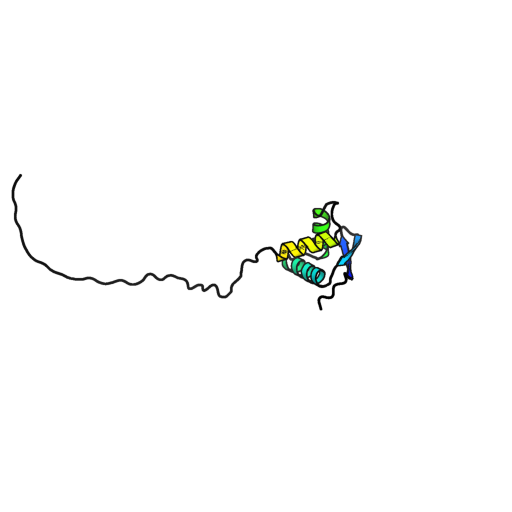0 N N . SER A 1 77 ? -11.741 5.591 22.176 1.00 61.19 77 SER A N 1
ATOM 601 C CA . SER A 1 77 ? -13.170 5.400 22.364 1.00 61.19 77 SER A CA 1
ATOM 602 C C . SER A 1 77 ? -13.267 4.565 23.625 1.00 61.19 77 SER A C 1
ATOM 604 O O . SER A 1 77 ? -13.406 3.350 23.538 1.00 61.19 77 SER A O 1
ATOM 606 N N . ASP A 1 78 ? -13.044 5.201 24.775 1.00 57.62 78 ASP A N 1
ATOM 607 C CA . ASP A 1 78 ? -13.215 4.553 26.070 1.00 57.62 78 ASP A CA 1
ATOM 608 C C . ASP A 1 78 ? -14.723 4.358 26.284 1.00 57.62 78 ASP A C 1
ATOM 610 O O . ASP A 1 78 ? -15.429 5.353 26.479 1.00 57.62 78 ASP A O 1
ATOM 614 N N . PRO A 1 79 ? -15.251 3.116 26.249 1.00 60.34 79 PRO A N 1
ATOM 615 C CA . PRO A 1 79 ? -16.652 2.868 26.590 1.00 60.34 79 PRO A CA 1
ATOM 616 C C . PRO A 1 79 ? -16.947 3.176 28.070 1.00 60.34 79 PRO A C 1
ATOM 618 O O . PRO A 1 79 ? -18.111 3.300 28.431 1.00 60.34 79 PRO A O 1
ATOM 621 N N . ASP A 1 80 ? -15.897 3.335 28.886 1.00 55.84 80 ASP A N 1
ATOM 622 C CA . ASP A 1 80 ? -15.921 3.729 30.299 1.00 55.84 80 ASP A CA 1
ATOM 623 C C . ASP A 1 80 ? -15.618 5.226 30.516 1.00 55.84 80 ASP A C 1
ATOM 625 O O . ASP A 1 80 ? -15.296 5.631 31.634 1.00 55.84 80 ASP A O 1
ATOM 629 N N . THR A 1 81 ? -15.715 6.086 29.486 1.00 59.72 81 THR A N 1
ATOM 630 C CA . THR A 1 81 ? -15.852 7.528 29.765 1.00 59.72 81 THR A CA 1
ATOM 631 C C . THR A 1 81 ? -17.201 7.722 30.439 1.00 59.72 81 THR A C 1
ATOM 633 O O . THR A 1 81 ? -18.234 7.820 29.778 1.00 59.72 81 THR A O 1
ATOM 636 N N . ASP A 1 82 ? -17.167 7.692 31.765 1.00 55.16 82 ASP A N 1
ATOM 637 C CA . ASP A 1 82 ? -18.316 7.774 32.644 1.00 55.16 82 ASP A CA 1
ATOM 638 C C . ASP A 1 82 ? -19.175 8.995 32.264 1.00 55.16 82 ASP A C 1
ATOM 640 O O . ASP A 1 82 ? -18.706 10.136 32.385 1.00 55.16 82 ASP A O 1
ATOM 644 N N . PRO A 1 83 ? -20.415 8.808 31.769 1.00 55.50 83 PRO A N 1
ATOM 645 C CA . PRO A 1 83 ? -21.298 9.926 31.455 1.00 55.50 83 PRO A CA 1
ATOM 646 C C . PRO A 1 83 ? -21.699 10.714 32.714 1.00 55.50 83 PRO A C 1
ATOM 648 O O . PRO A 1 83 ? -22.279 11.791 32.583 1.00 55.50 83 PRO A O 1
ATOM 651 N N . ASP A 1 84 ? -21.380 10.203 33.912 1.00 51.62 84 ASP A N 1
ATOM 652 C CA . ASP A 1 84 ? -21.764 10.764 35.207 1.00 51.62 84 ASP A CA 1
ATOM 653 C C . ASP A 1 84 ? -20.638 11.501 35.954 1.00 51.62 84 ASP A C 1
ATOM 655 O O . ASP A 1 84 ? -20.772 11.813 37.134 1.00 51.62 84 ASP A O 1
ATOM 659 N N . SER A 1 85 ? -19.569 11.949 35.279 1.00 53.94 85 SER A N 1
ATOM 660 C CA . SER A 1 85 ? -18.774 13.081 35.809 1.00 53.94 85 SER A CA 1
ATOM 661 C C . SER A 1 85 ? -19.537 14.414 35.692 1.00 53.94 85 SER A C 1
ATOM 663 O O . SER A 1 85 ? -19.003 15.452 35.301 1.00 53.94 85 SER A O 1
ATOM 665 N N . GLY A 1 86 ? -20.818 14.392 36.058 1.00 46.09 86 GLY A N 1
ATOM 666 C CA . GLY A 1 86 ? -21.520 15.540 36.579 1.00 46.09 86 GLY A CA 1
ATOM 667 C C . GLY A 1 86 ? -20.939 15.848 37.951 1.00 46.09 86 GLY A C 1
ATOM 668 O O . GLY A 1 86 ? -21.252 15.191 38.941 1.00 46.09 86 GLY A O 1
ATOM 669 N N . LEU A 1 87 ? -20.108 16.887 38.034 1.00 46.25 87 LEU A N 1
ATOM 670 C CA . LEU A 1 87 ? -19.868 17.542 39.311 1.00 46.25 87 LEU A CA 1
ATOM 671 C C . LEU A 1 87 ? -21.182 18.216 39.724 1.00 46.25 87 LEU A C 1
ATOM 673 O O . LEU A 1 87 ? -21.459 19.367 39.394 1.00 46.25 87 LEU A O 1
ATOM 677 N N . VAL A 1 88 ? -22.011 17.441 40.415 1.00 49.44 88 VAL A N 1
ATOM 678 C CA . VAL A 1 88 ? -23.148 17.899 41.197 1.00 49.44 88 VAL A CA 1
ATOM 679 C C . VAL A 1 88 ? -22.628 18.857 42.268 1.00 49.44 88 VAL A C 1
ATOM 681 O O . VAL A 1 88 ? -22.005 18.465 43.250 1.00 49.44 88 VAL A O 1
ATOM 684 N N . THR A 1 89 ? -22.864 20.152 42.085 1.00 49.94 89 THR A N 1
ATOM 685 C CA . THR A 1 89 ? -22.848 21.100 43.198 1.00 49.94 89 THR A CA 1
ATOM 686 C C . THR A 1 89 ? -24.206 21.025 43.884 1.00 49.94 89 THR A C 1
ATOM 688 O O . THR A 1 89 ? -25.201 21.519 43.357 1.00 49.94 89 THR A O 1
ATOM 691 N N . GLY A 1 90 ? -24.256 20.417 45.061 1.00 45.34 90 GLY A N 1
ATOM 692 C CA . GLY A 1 90 ? -25.356 20.580 46.007 1.00 45.34 90 GLY A CA 1
ATOM 693 C C . GLY A 1 90 ? -24.908 20.186 47.419 1.00 45.34 90 GLY A C 1
ATOM 694 O O . GLY A 1 90 ? -23.884 19.511 47.535 1.00 45.34 90 GLY A O 1
ATOM 695 N N . PRO A 1 91 ? -25.645 20.536 48.491 1.00 53.81 91 PRO A N 1
ATOM 696 C CA . PRO A 1 91 ? -26.843 21.373 48.544 1.00 53.81 91 PRO A CA 1
ATOM 697 C C . PRO A 1 91 ? -26.751 22.558 49.536 1.00 53.81 91 PRO A C 1
ATOM 699 O O . PRO A 1 91 ? -25.961 22.573 50.474 1.00 53.81 91 PRO A O 1
ATOM 702 N N . ASP A 1 92 ? -27.604 23.545 49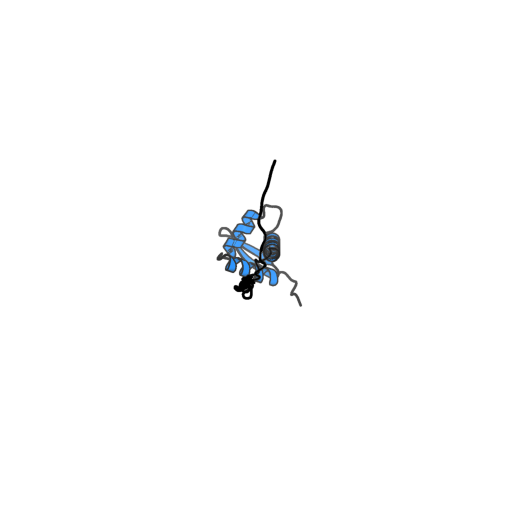.273 1.00 50.09 92 ASP A N 1
ATOM 703 C CA . ASP A 1 92 ? -28.411 24.328 50.220 1.00 50.09 92 ASP A CA 1
ATOM 704 C C . ASP A 1 92 ? -28.158 24.096 51.733 1.00 50.09 92 ASP A C 1
ATOM 706 O O . ASP A 1 92 ? -28.560 23.077 52.300 1.00 50.09 92 ASP A O 1
ATOM 710 N N . THR A 1 93 ? -27.551 25.087 52.399 1.00 53.88 93 THR A N 1
ATOM 711 C CA . THR A 1 93 ? -27.621 25.245 53.860 1.00 53.88 93 THR A CA 1
ATOM 712 C C . THR A 1 93 ? -28.649 26.334 54.158 1.00 53.88 93 THR A C 1
ATOM 714 O O . THR A 1 93 ? -28.417 27.515 53.898 1.00 53.88 93 THR A O 1
ATOM 717 N N . ALA A 1 94 ? -29.782 25.901 54.708 1.00 54.72 94 ALA A N 1
ATOM 718 C CA . ALA A 1 94 ? -30.897 26.715 55.180 1.00 54.72 94 ALA A CA 1
ATOM 719 C C . ALA A 1 94 ? -30.502 27.638 56.375 1.00 54.72 94 ALA A C 1
ATOM 721 O O . ALA A 1 94 ? -29.394 27.532 56.904 1.00 54.72 94 ALA A O 1
ATOM 722 N N . PRO A 1 95 ? -31.380 28.567 56.802 1.00 51.50 95 PRO A N 1
ATOM 723 C CA . PRO A 1 95 ? -31.006 29.869 57.352 1.00 51.50 95 PRO A CA 1
ATOM 724 C C . PRO A 1 95 ? -30.702 29.856 58.854 1.00 51.50 95 PRO A C 1
ATOM 726 O O . PRO A 1 95 ? -31.417 29.235 59.639 1.00 51.50 95 PRO A O 1
ATOM 729 N N . ASP A 1 96 ? -29.709 30.647 59.265 1.00 51.69 96 ASP A N 1
ATOM 730 C CA . ASP A 1 96 ? -29.497 30.997 60.670 1.00 51.69 96 ASP A CA 1
ATOM 731 C C . ASP A 1 96 ? -30.345 32.228 61.036 1.00 51.69 96 ASP A C 1
ATOM 733 O O . ASP A 1 96 ? -30.122 33.345 60.563 1.00 51.69 96 ASP A O 1
ATOM 737 N N . THR A 1 97 ? -31.369 31.997 61.858 1.00 55.91 97 THR A N 1
ATOM 738 C CA . THR A 1 97 ? -32.142 33.042 62.532 1.00 55.91 97 THR A CA 1
ATOM 739 C C . THR A 1 97 ? -31.399 33.432 63.805 1.00 55.91 97 THR A C 1
ATOM 741 O O . THR A 1 97 ? -31.619 32.856 64.867 1.00 55.91 97 THR A O 1
ATOM 744 N N . GLY A 1 98 ? -30.545 34.448 63.699 1.00 49.78 98 GLY A N 1
ATOM 745 C CA . GLY A 1 98 ? -29.897 35.104 64.831 1.00 49.78 98 GLY A CA 1
ATOM 746 C C . GLY A 1 98 ? -30.420 36.526 64.999 1.00 49.78 98 GLY A C 1
ATOM 747 O O . GLY A 1 98 ? -29.978 37.448 64.319 1.00 49.78 98 GLY A O 1
ATOM 748 N N . ALA A 1 99 ? -31.371 36.712 65.910 1.00 55.72 99 ALA A N 1
ATOM 749 C CA . ALA A 1 99 ? -31.765 38.024 66.399 1.00 55.72 99 ALA A CA 1
ATOM 750 C C . ALA A 1 99 ? -30.608 38.679 67.179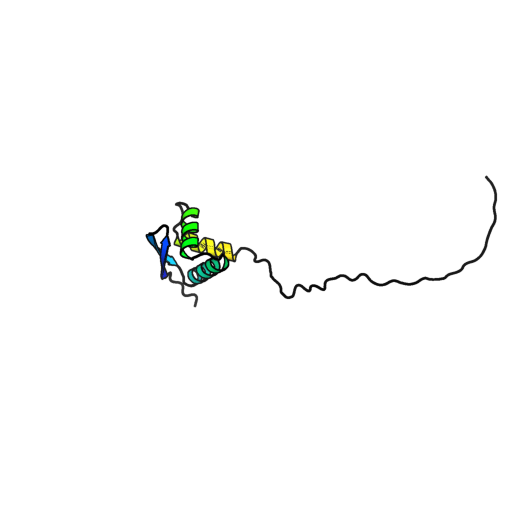 1.00 55.72 99 ALA A C 1
ATOM 752 O O . ALA A 1 99 ? -29.985 38.027 68.014 1.00 55.72 99 ALA A O 1
ATOM 753 N N . ASN A 1 100 ? -30.389 39.984 66.998 1.00 53.97 100 ASN A N 1
ATOM 754 C CA . ASN A 1 100 ? -29.822 40.820 68.059 1.00 53.97 100 ASN A CA 1
ATOM 755 C C . ASN A 1 100 ? -30.506 42.206 68.054 1.00 53.97 100 ASN A C 1
ATOM 757 O O . ASN A 1 100 ? -30.704 42.769 66.974 1.00 53.97 100 ASN A O 1
ATOM 7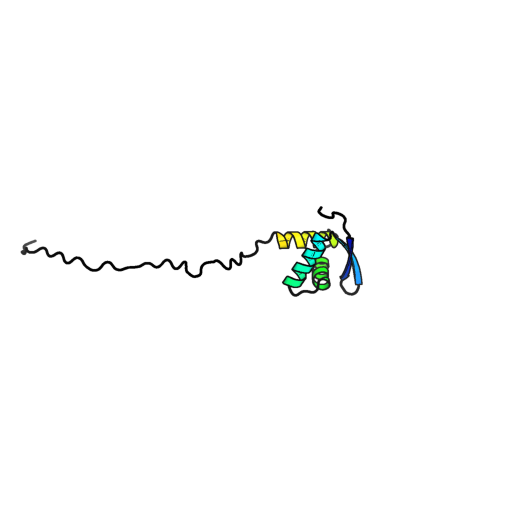61 N N . PRO A 1 101 ? -30.924 42.739 69.218 1.00 53.75 101 PRO A N 1
ATOM 762 C CA . PRO A 1 101 ? -31.847 43.854 69.330 1.00 53.75 101 PRO A CA 1
ATOM 763 C C . PRO A 1 101 ? -31.136 45.202 69.524 1.00 53.75 101 PRO A C 1
ATOM 765 O O . PRO A 1 101 ? -30.058 45.275 70.100 1.00 53.75 101 PRO A O 1
ATOM 768 N N . GLY A 1 102 ? -31.829 46.274 69.132 1.00 51.31 102 GLY A N 1
ATOM 769 C CA . GLY A 1 102 ? -31.806 47.576 69.809 1.00 51.31 102 GLY A CA 1
ATOM 770 C C . GLY A 1 102 ? -30.530 48.425 69.734 1.00 51.31 102 GLY A C 1
ATOM 771 O O . GLY A 1 102 ? -29.577 48.197 70.470 1.00 51.31 102 GLY A O 1
ATOM 772 N N . SER A 1 103 ? -30.595 49.526 68.978 1.00 55.81 103 SER A N 1
ATOM 773 C CA . SER A 1 103 ? -30.507 50.902 69.516 1.00 55.81 103 SER A CA 1
ATOM 774 C C . SER A 1 103 ? -30.541 51.934 68.379 1.00 55.81 103 SER A C 1
ATOM 776 O O . SER A 1 103 ? -29.617 52.028 67.579 1.00 55.81 103 SER A O 1
ATOM 778 N N . LEU A 1 104 ? -31.624 52.710 68.331 1.00 57.56 104 LEU A N 1
ATOM 779 C CA . LEU A 1 104 ? -31.639 54.123 67.906 1.00 57.56 104 LEU A CA 1
ATOM 780 C C . LEU A 1 104 ? -31.055 54.990 69.056 1.00 57.56 104 LEU A C 1
ATOM 782 O O . LEU A 1 104 ? -30.983 54.451 70.166 1.00 57.56 104 LEU A O 1
ATOM 786 N N . PRO A 1 105 ? -30.753 56.306 68.903 1.00 57.53 105 PRO A N 1
ATOM 787 C CA . PRO A 1 105 ? -31.024 57.227 67.778 1.00 57.53 105 PRO A CA 1
ATOM 788 C C . PRO A 1 105 ? -29.851 58.178 67.369 1.00 57.53 105 PRO A C 1
ATOM 790 O O . PRO A 1 105 ? -28.753 58.088 67.910 1.00 57.53 105 PRO A O 1
ATOM 793 N N . ASP A 1 106 ? -30.154 59.073 66.405 1.00 48.38 106 ASP A N 1
ATOM 794 C CA . ASP A 1 106 ? -29.550 60.370 65.964 1.00 48.38 106 ASP A CA 1
ATOM 795 C C . ASP A 1 106 ? -28.760 61.193 67.026 1.00 48.38 106 ASP A C 1
ATOM 797 O O . ASP A 1 106 ? -28.989 60.926 68.208 1.00 48.38 106 ASP A O 1
ATOM 801 N N . PRO A 1 107 ? -27.946 62.262 66.724 1.00 61.00 107 PRO A N 1
ATOM 802 C CA . PRO A 1 107 ? -28.063 63.239 65.604 1.00 61.00 107 PRO A CA 1
ATOM 803 C 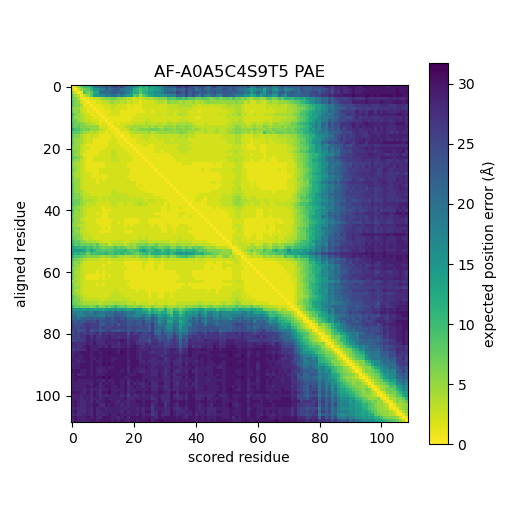C . PRO A 1 107 ? -26.765 63.958 65.075 1.00 61.00 107 PRO A C 1
ATOM 805 O O . PRO A 1 107 ? -25.678 63.827 65.626 1.00 61.00 107 PRO A O 1
ATOM 808 N N . HIS A 1 108 ? -26.951 64.839 64.072 1.00 47.94 108 HIS A N 1
ATOM 809 C CA . HIS A 1 108 ? -26.129 66.013 63.662 1.00 47.94 108 HIS A CA 1
ATOM 810 C C . HIS A 1 108 ? -24.737 65.838 63.001 1.00 47.94 108 HIS A C 1
ATOM 812 O O . HIS A 1 108 ? -23.752 65.555 63.678 1.00 47.94 108 HIS A O 1
ATOM 818 N N . ALA A 1 109 ? -24.637 66.230 61.718 1.00 46.78 109 ALA A N 1
ATOM 819 C CA . ALA A 1 109 ? -23.848 67.380 61.222 1.00 46.78 109 ALA A CA 1
ATOM 820 C C . ALA A 1 109 ? -24.202 67.693 59.756 1.00 46.78 109 ALA A C 1
ATOM 822 O O . ALA A 1 109 ? -24.197 66.747 58.938 1.00 46.78 109 ALA A O 1
#

Foldseek 3Di:
DQPPWFDWDWAQAPNRIDIDTEGPVLVVLLCVVCVVVVHDSNRVLNVLVVPVPDPDDSRVSSVVVSVVVVPPDDPPPPPPPPPPPPPDDDDDDDDDDDDDDDDDDDDDD

Radius of gyration: 33.84 Å; Cα contacts (8 Å, |Δi|>4): 76; chains: 1; bounding box: 44×83×85 Å

Mean predicted aligned error: 14.22 Å

pLDDT: mean 79.96, std 19.84, range [45.34, 98.0]

Solvent-accessible surface area (backbone atoms only — not comparable to full-atom values): 7233 Å² total; per-residue (Å²): 130,84,72,82,65,59,40,84,44,82,42,51,42,96,92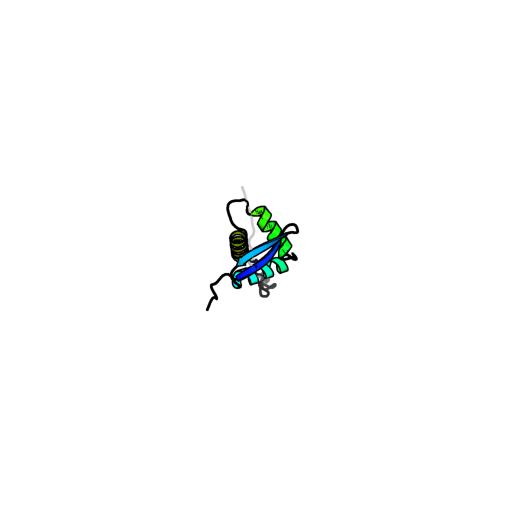,40,83,44,77,35,61,42,32,62,69,58,52,54,50,47,47,49,55,20,55,76,69,75,40,52,59,38,56,55,49,35,52,49,56,66,70,48,59,90,88,50,56,64,51,55,46,52,49,50,52,47,52,51,61,70,67,48,82,70,81,80,80,59,91,76,65,64,89,70,80,63,84,76,86,77,77,90,81,81,86,86,90,76,89,83,82,90,82,85,81,89,86,90,135